Protein AF-A0A7C2SU42-F1 (afdb_monomer_lite)

pLDDT: mean 93.91, std 9.62, range [51.81, 98.5]

Secondary structure (DSSP, 8-state):
--PPPEEEEEE-SSHHHHHHHHHHTTTSEEEEEE-------

Foldseek 3Di:
DDAQAEDEQEAQPDPVSVVVVVVCVVRHDYDYDDDDPPDPD

Radius of gyration: 12.16 Å; chains: 1; bounding box: 39×8×27 Å

Sequence (41 aa):
MISKPLAVVAVSGGLDSCVTAAIASQDFVLAFAHINYGQRT

Structure (mmCIF, N/CA/C/O backbone):
data_AF-A0A7C2SU42-F1
#
_entry.id   AF-A0A7C2SU42-F1
#
loop_
_atom_site.group_PDB
_atom_site.id
_atom_site.type_symbol
_atom_site.label_atom_id
_atom_site.label_alt_id
_atom_site.label_comp_id
_atom_site.label_asym_id
_atom_site.label_entity_id
_atom_site.label_seq_id
_atom_site.pdbx_PDB_ins_code
_atom_site.Cartn_x
_atom_site.Cartn_y
_atom_site.Cartn_z
_atom_site.occupancy
_atom_site.B_iso_or_equiv
_atom_site.auth_seq_id
_atom_site.auth_comp_id
_atom_site.auth_asym_id
_atom_site.auth_atom_id
_atom_site.pdbx_PDB_model_num
ATOM 1 N N . MET A 1 1 ? -26.504 1.712 11.435 1.00 51.81 1 MET A N 1
ATOM 2 C CA . MET A 1 1 ? -25.128 1.176 11.392 1.00 51.81 1 MET A CA 1
ATOM 3 C C . MET A 1 1 ? -24.354 2.071 10.440 1.00 51.81 1 MET A C 1
ATOM 5 O O . MET A 1 1 ? -24.717 2.115 9.274 1.00 51.81 1 MET A O 1
ATOM 9 N N . ILE A 1 2 ? -23.425 2.891 10.932 1.00 59.16 2 ILE A N 1
ATOM 10 C CA . ILE A 1 2 ? -22.641 3.777 10.058 1.00 59.16 2 ILE A CA 1
ATOM 11 C C . ILE A 1 2 ? -21.533 2.915 9.459 1.00 59.16 2 ILE A C 1
ATOM 13 O O . ILE A 1 2 ? -20.702 2.390 10.197 1.00 59.16 2 ILE A O 1
ATOM 17 N N . SER A 1 3 ? -21.560 2.697 8.144 1.00 85.25 3 SER A N 1
ATOM 18 C CA . SER A 1 3 ? -20.446 2.046 7.460 1.00 85.25 3 SER A CA 1
ATOM 19 C C . SER A 1 3 ? -19.245 2.986 7.476 1.00 85.25 3 SER A C 1
ATOM 21 O O . SER A 1 3 ? -19.407 4.182 7.223 1.00 85.25 3 SER A O 1
ATOM 23 N N 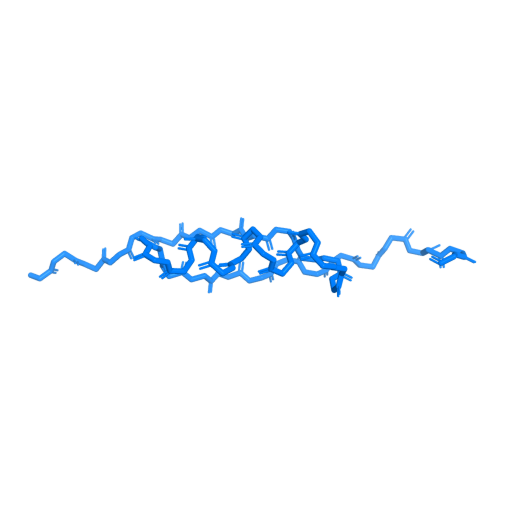. LYS A 1 4 ? -18.049 2.451 7.744 1.00 94.69 4 LYS A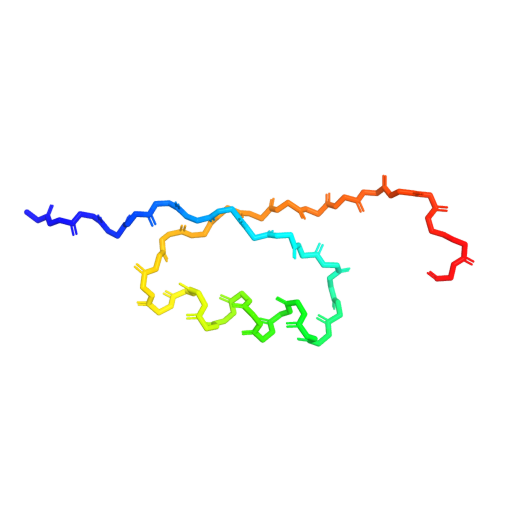 N 1
ATOM 24 C CA . LYS A 1 4 ? -16.799 3.205 7.593 1.00 94.69 4 LYS A CA 1
ATOM 25 C C . LYS A 1 4 ? -16.757 3.870 6.202 1.00 94.69 4 LYS A C 1
ATOM 27 O O . LYS A 1 4 ? -17.143 3.214 5.228 1.00 94.69 4 LYS A O 1
ATOM 32 N N . PRO A 1 5 ? -16.328 5.138 6.085 1.00 96.44 5 PRO A N 1
ATOM 33 C CA . PRO A 1 5 ? -16.204 5.796 4.789 1.00 96.44 5 PRO A CA 1
ATOM 34 C C . PRO A 1 5 ? -15.148 5.105 3.915 1.00 96.44 5 PRO A C 1
ATOM 36 O O . PRO A 1 5 ? -14.228 4.455 4.418 1.00 96.44 5 PRO A O 1
ATOM 39 N N . LEU A 1 6 ? -15.292 5.234 2.596 1.00 97.19 6 LEU A N 1
ATOM 40 C CA . LEU A 1 6 ? -14.325 4.711 1.633 1.00 97.19 6 LEU A CA 1
ATOM 41 C C . LEU A 1 6 ? -13.096 5.630 1.576 1.00 97.19 6 LEU A C 1
ATOM 43 O O . LEU A 1 6 ? -13.244 6.838 1.398 1.00 97.19 6 LEU A O 1
ATOM 47 N N . ALA A 1 7 ? -11.899 5.056 1.659 1.00 97.75 7 ALA A N 1
ATOM 48 C CA . ALA A 1 7 ? -10.637 5.744 1.413 1.00 97.75 7 ALA A CA 1
ATOM 49 C C . ALA A 1 7 ? -9.891 5.087 0.247 1.00 97.75 7 ALA A C 1
ATOM 51 O O . ALA A 1 7 ? -9.711 3.868 0.217 1.00 97.75 7 ALA A O 1
ATOM 52 N N . VAL A 1 8 ? -9.435 5.905 -0.703 1.00 97.94 8 VAL A N 1
ATOM 53 C CA . VAL A 1 8 ? -8.563 5.457 -1.794 1.00 97.94 8 VAL A CA 1
ATOM 54 C C . VAL A 1 8 ? -7.115 5.681 -1.374 1.00 97.94 8 VAL A C 1
ATOM 56 O O . VAL A 1 8 ? -6.712 6.817 -1.137 1.00 97.94 8 VAL A O 1
ATOM 59 N N . VAL A 1 9 ? -6.332 4.607 -1.282 1.00 97.81 9 VAL A N 1
ATOM 60 C CA . VAL A 1 9 ? -4.921 4.667 -0.877 1.00 97.81 9 VAL A CA 1
ATOM 61 C C . VAL A 1 9 ? -4.039 4.363 -2.080 1.00 97.81 9 VAL A C 1
ATOM 63 O O . VAL A 1 9 ? -4.157 3.298 -2.689 1.00 97.81 9 VAL A O 1
ATOM 66 N N . ALA A 1 10 ? -3.141 5.291 -2.413 1.00 97.69 10 ALA A N 1
ATOM 67 C CA . ALA A 1 10 ? -2.086 5.046 -3.386 1.00 97.69 10 ALA A CA 1
ATOM 68 C C . ALA A 1 10 ? -1.060 4.084 -2.776 1.00 97.69 10 ALA A C 1
ATOM 70 O O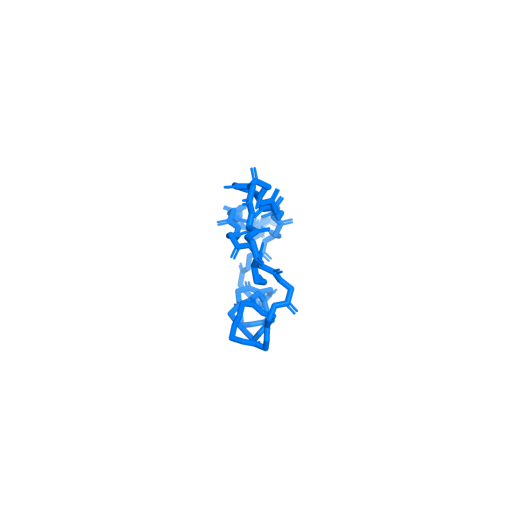 . ALA A 1 10 ? -0.364 4.429 -1.821 1.00 97.69 10 ALA A O 1
ATOM 71 N N . VAL A 1 11 ? -0.987 2.868 -3.308 1.00 97.31 11 VAL A N 1
ATOM 72 C CA . VAL A 1 11 ? -0.066 1.835 -2.826 1.00 97.31 11 VAL A CA 1
ATOM 73 C C . VAL A 1 11 ? 1.028 1.627 -3.857 1.00 97.31 11 VAL A C 1
ATOM 75 O O . VAL A 1 11 ? 0.735 1.497 -5.039 1.00 97.31 11 VAL A O 1
ATOM 78 N N . SER A 1 12 ? 2.291 1.611 -3.431 1.00 95.50 12 SER A N 1
ATOM 79 C CA . SER A 1 12 ? 3.424 1.264 -4.302 1.00 95.50 12 SER A CA 1
ATOM 80 C C . SER A 1 12 ? 3.876 -0.184 -4.115 1.00 95.50 12 SER A C 1
ATOM 82 O O . SER A 1 12 ? 4.554 -0.727 -4.982 1.00 95.50 12 SER A O 1
ATOM 84 N N . GLY A 1 13 ? 3.505 -0.799 -2.986 1.00 93.19 13 GLY A N 1
ATOM 85 C CA . GLY A 1 13 ? 4.038 -2.077 -2.510 1.00 93.19 13 GLY A CA 1
ATOM 86 C C . GLY A 1 13 ? 5.240 -1.919 -1.570 1.00 93.19 13 GLY A C 1
ATOM 87 O O . GLY A 1 13 ? 5.654 -2.890 -0.944 1.00 93.19 13 GLY A O 1
ATOM 88 N N . GLY A 1 14 ? 5.780 -0.703 -1.428 1.00 96.44 14 GLY A N 1
ATOM 89 C CA . GLY A 1 14 ? 6.822 -0.391 -0.448 1.00 96.44 14 GLY A CA 1
ATOM 90 C C . GLY A 1 14 ? 6.280 -0.290 0.981 1.00 96.44 14 GLY A C 1
ATOM 91 O O . GLY A 1 14 ? 5.091 -0.016 1.178 1.00 96.44 14 GLY A O 1
ATOM 92 N N . LEU A 1 15 ? 7.173 -0.462 1.967 1.00 98.19 15 LEU A N 1
ATOM 93 C CA . LEU A 1 15 ? 6.861 -0.469 3.404 1.00 98.19 15 LEU A CA 1
ATOM 94 C C . LEU A 1 15 ? 5.974 0.708 3.812 1.00 98.19 15 LEU A C 1
ATOM 96 O O . LEU A 1 15 ? 4.921 0.491 4.405 1.00 98.19 15 LEU A O 1
ATOM 100 N N . ASP A 1 16 ? 6.365 1.926 3.443 1.00 98.19 16 ASP A N 1
ATOM 101 C CA . ASP A 1 16 ? 5.656 3.144 3.836 1.00 98.19 16 ASP A CA 1
ATOM 102 C C . ASP A 1 16 ? 4.199 3.109 3.368 1.00 98.19 16 ASP A C 1
ATOM 104 O O . ASP A 1 16 ? 3.283 3.313 4.160 1.00 98.19 16 ASP A O 1
ATOM 108 N N . SER A 1 17 ? 3.969 2.734 2.104 1.00 97.50 17 SER A N 1
ATOM 109 C CA . SER A 1 17 ? 2.616 2.641 1.548 1.00 97.50 17 SER A CA 1
ATOM 110 C C . SER A 1 17 ? 1.772 1.544 2.211 1.00 97.50 17 SER A C 1
ATOM 112 O O . SER A 1 17 ? 0.574 1.733 2.427 1.00 97.50 17 SER A O 1
ATOM 114 N N . CYS A 1 18 ? 2.393 0.427 2.604 1.00 97.75 18 CYS A N 1
ATOM 115 C CA . CYS A 1 18 ? 1.726 -0.655 3.327 1.00 97.75 18 CYS A CA 1
ATOM 116 C C . CYS A 1 18 ? 1.372 -0.249 4.765 1.00 97.75 18 CYS A C 1
ATOM 118 O O . CYS A 1 18 ? 0.273 -0.546 5.230 1.00 97.75 18 CYS A O 1
ATOM 120 N N . VAL A 1 19 ? 2.262 0.463 5.462 1.00 98.50 19 VAL A N 1
ATOM 121 C CA . VAL A 1 19 ? 2.001 0.990 6.811 1.00 98.50 19 VAL A CA 1
ATOM 122 C C . VAL A 1 19 ? 0.906 2.054 6.765 1.00 98.50 19 VAL A C 1
ATOM 124 O O . VAL A 1 19 ? -0.018 2.006 7.575 1.00 98.50 19 VAL A O 1
ATOM 127 N N . THR A 1 20 ? 0.935 2.963 5.785 1.00 98.19 20 THR A N 1
ATOM 128 C CA . THR A 1 20 ? -0.153 3.926 5.560 1.00 98.19 20 THR A CA 1
ATOM 129 C C . THR A 1 20 ? -1.491 3.216 5.339 1.00 98.19 20 THR A C 1
ATOM 131 O O . THR A 1 20 ? -2.480 3.576 5.978 1.00 98.19 20 THR A O 1
ATOM 134 N N . ALA A 1 21 ? -1.534 2.177 4.496 1.00 98.31 21 ALA A N 1
ATOM 135 C CA . ALA A 1 21 ? -2.741 1.380 4.279 1.00 98.31 21 ALA A CA 1
ATOM 136 C C . ALA A 1 21 ? -3.217 0.681 5.567 1.00 98.31 21 ALA A C 1
ATOM 138 O O . ALA A 1 21 ? -4.408 0.702 5.874 1.00 98.31 21 ALA A O 1
ATOM 139 N N . ALA A 1 22 ? -2.302 0.115 6.358 1.00 98.25 22 ALA A N 1
ATOM 140 C CA . ALA A 1 22 ? -2.630 -0.526 7.630 1.00 98.25 22 ALA A CA 1
ATOM 141 C C . ALA A 1 22 ? -3.240 0.465 8.634 1.00 98.25 22 ALA A C 1
ATOM 143 O O . ALA A 1 22 ? -4.242 0.148 9.276 1.00 98.25 22 ALA A O 1
ATOM 144 N N . ILE A 1 23 ? -2.693 1.680 8.729 1.00 98.38 23 ILE A N 1
ATOM 145 C CA . ILE A 1 23 ? -3.248 2.749 9.568 1.00 98.38 23 ILE A CA 1
ATOM 146 C C . ILE A 1 23 ? -4.647 3.140 9.073 1.00 98.38 23 ILE A C 1
ATOM 148 O O . ILE A 1 23 ? -5.590 3.127 9.858 1.00 98.38 23 ILE A O 1
ATOM 152 N N . ALA A 1 24 ? -4.823 3.385 7.771 1.00 98.12 24 ALA A N 1
ATOM 153 C CA . ALA A 1 24 ? -6.121 3.756 7.203 1.00 98.12 24 ALA A CA 1
ATOM 154 C C . ALA A 1 24 ? -7.200 2.667 7.391 1.00 98.12 24 ALA A C 1
ATOM 156 O O . ALA A 1 24 ? -8.377 2.977 7.566 1.00 98.12 24 ALA A O 1
ATOM 157 N N . SER A 1 25 ? -6.828 1.384 7.410 1.00 97.69 25 SER A N 1
ATOM 158 C CA . SER A 1 25 ? -7.779 0.273 7.602 1.00 97.69 25 SER A CA 1
ATOM 159 C C . SER A 1 25 ? -8.517 0.310 8.953 1.00 97.69 25 SER A C 1
ATOM 161 O O . SER A 1 25 ? -9.596 -0.279 9.106 1.00 97.69 25 SER A O 1
ATOM 163 N N . GLN A 1 26 ? -7.960 1.026 9.936 1.00 97.75 26 GLN A N 1
ATOM 164 C CA . GLN A 1 26 ? -8.544 1.161 11.268 1.00 97.75 26 GLN A CA 1
ATOM 165 C C . GLN A 1 26 ? -9.863 1.937 11.217 1.00 97.75 26 GLN A C 1
ATOM 167 O O . GLN A 1 26 ? -10.828 1.523 11.860 1.00 97.75 26 GLN A O 1
ATOM 172 N N . ASP A 1 27 ? -9.972 2.931 10.334 1.00 97.62 27 ASP A N 1
ATOM 173 C CA . ASP A 1 27 ? -11.109 3.860 10.297 1.00 97.62 27 ASP A CA 1
ATOM 174 C C . ASP A 1 27 ? -11.905 3.823 8.982 1.00 97.62 27 ASP A C 1
ATOM 176 O O . ASP A 1 27 ? -13.055 4.264 8.944 1.00 97.62 27 ASP A O 1
ATOM 180 N N . PHE A 1 28 ? -11.350 3.229 7.918 1.00 98.19 28 PHE A N 1
ATOM 181 C CA . PHE A 1 28 ? -11.914 3.280 6.565 1.00 98.19 28 PHE A CA 1
ATOM 182 C C . PHE A 1 28 ? -12.107 1.895 5.930 1.00 98.19 28 PHE A C 1
ATOM 184 O O . PHE A 1 28 ? -11.428 0.925 6.270 1.00 98.19 28 PHE A O 1
ATOM 191 N N . VAL A 1 29 ? -13.024 1.809 4.959 1.00 97.94 29 VAL A N 1
ATOM 192 C CA . VAL A 1 29 ? -12.996 0.746 3.939 1.00 97.94 29 VAL A CA 1
ATOM 193 C C . VAL A 1 29 ? -11.994 1.173 2.875 1.00 97.94 29 VAL A C 1
ATOM 195 O O . VAL A 1 29 ? -12.059 2.303 2.396 1.00 97.94 29 VAL A O 1
ATOM 198 N N . LEU A 1 30 ? -11.065 0.297 2.504 1.00 97.81 30 LEU A N 1
ATOM 199 C CA . LEU A 1 30 ? -9.983 0.666 1.596 1.00 97.81 30 LEU A CA 1
ATOM 200 C C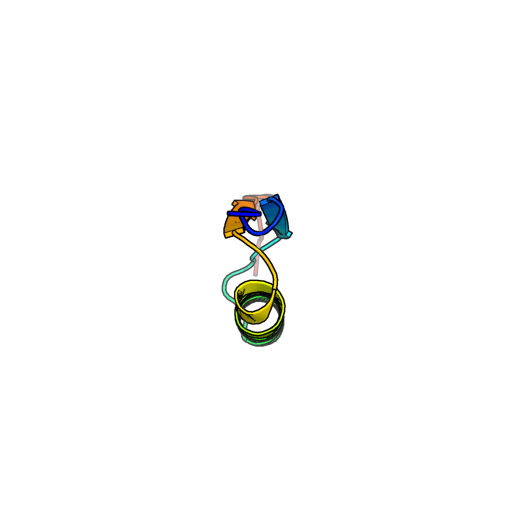 . LEU A 1 30 ? -10.273 0.254 0.154 1.00 97.81 30 LEU A C 1
ATOM 202 O O . LEU A 1 30 ? -10.693 -0.870 -0.111 1.00 97.81 30 LEU A O 1
ATOM 206 N N . ALA A 1 31 ? -9.967 1.157 -0.772 1.00 98.31 31 ALA A N 1
ATOM 207 C CA . ALA A 1 31 ? -9.737 0.864 -2.179 1.00 98.31 31 ALA A CA 1
ATOM 208 C C . ALA A 1 31 ? -8.280 1.202 -2.512 1.00 98.31 31 ALA A C 1
ATOM 210 O O . ALA A 1 31 ? -7.783 2.269 -2.151 1.00 98.31 31 ALA A O 1
ATOM 211 N N . PHE A 1 32 ? -7.581 0.302 -3.197 1.00 98.12 32 PHE A N 1
ATOM 212 C CA . PHE A 1 32 ? -6.174 0.504 -3.530 1.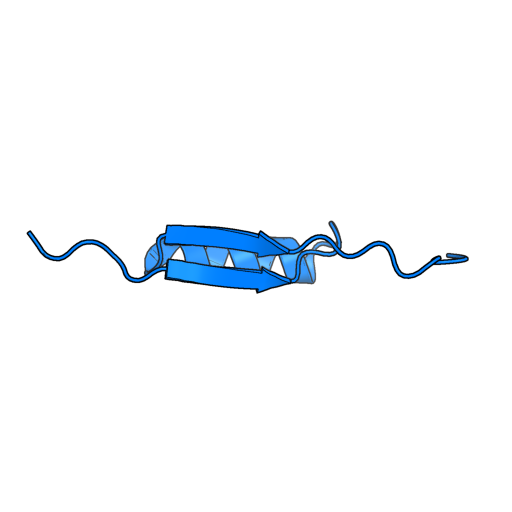00 98.12 32 PHE A CA 1
ATOM 213 C C . PHE A 1 32 ? -5.996 1.031 -4.947 1.00 98.12 32 PHE A C 1
ATOM 215 O O . PHE A 1 32 ? -6.534 0.479 -5.903 1.00 98.12 32 PHE A O 1
ATOM 222 N N . ALA A 1 33 ? -5.190 2.083 -5.066 1.00 97.56 33 ALA A N 1
ATOM 223 C CA . ALA A 1 33 ? -4.700 2.605 -6.327 1.00 97.56 33 ALA A CA 1
ATOM 224 C C . ALA A 1 33 ? -3.223 2.223 -6.473 1.00 97.56 33 ALA A C 1
ATOM 226 O O . ALA A 1 33 ? -2.337 2.905 -5.958 1.00 97.56 33 ALA A O 1
ATOM 227 N N . HIS A 1 34 ? -2.958 1.115 -7.164 1.00 95.62 34 HIS A N 1
ATOM 228 C CA . HIS A 1 34 ? -1.605 0.756 -7.586 1.00 95.62 34 HIS A CA 1
ATOM 229 C C . HIS A 1 34 ? -1.383 1.288 -8.996 1.00 95.62 34 HIS A C 1
ATOM 231 O O . HIS A 1 34 ? -2.068 0.890 -9.937 1.00 95.62 34 HIS A O 1
ATOM 237 N N . ILE A 1 35 ? -0.470 2.244 -9.130 1.00 95.25 35 ILE A N 1
ATOM 238 C CA . ILE A 1 35 ? -0.244 2.960 -10.383 1.00 95.25 35 ILE A CA 1
ATOM 239 C C . ILE A 1 35 ? 1.038 2.426 -11.004 1.00 95.25 35 ILE A C 1
ATOM 241 O O . ILE A 1 35 ? 2.100 2.502 -10.392 1.00 95.25 35 ILE A O 1
ATOM 245 N N . ASN A 1 36 ? 0.945 1.934 -12.237 1.00 93.56 36 ASN A N 1
ATOM 246 C CA . ASN A 1 36 ? 2.118 1.676 -13.059 1.00 93.56 36 ASN A CA 1
ATOM 247 C C . ASN A 1 36 ? 2.497 2.969 -13.788 1.00 93.56 36 ASN A C 1
ATOM 249 O O . ASN A 1 36 ? 1.786 3.400 -14.694 1.00 93.56 36 ASN A O 1
ATOM 253 N N . TYR A 1 37 ? 3.606 3.586 -13.387 1.00 92.12 37 TYR A N 1
ATOM 254 C CA . TYR A 1 37 ? 4.130 4.804 -14.014 1.00 92.12 37 TYR A CA 1
ATOM 255 C C . TYR A 1 37 ? 5.409 4.551 -14.829 1.00 92.12 37 TYR A C 1
ATOM 257 O O . TYR A 1 37 ? 6.171 5.478 -15.091 1.00 92.12 37 TYR A O 1
ATOM 265 N N . GLY A 1 38 ? 5.648 3.301 -15.252 1.00 94.69 38 GLY A N 1
ATOM 266 C CA . GLY A 1 38 ? 6.818 2.936 -16.057 1.00 94.69 38 GLY A CA 1
ATOM 267 C C . GLY A 1 38 ? 8.129 3.037 -15.276 1.00 94.69 38 GLY A C 1
ATOM 268 O O . GLY A 1 38 ? 9.138 3.506 -15.805 1.00 94.69 38 GLY A O 1
ATOM 269 N N . GLN A 1 39 ? 8.100 2.639 -14.002 1.00 90.88 39 GLN A N 1
ATOM 270 C CA . GLN A 1 39 ? 9.258 2.682 -13.111 1.00 90.88 39 GLN A CA 1
ATOM 271 C C . GLN A 1 39 ? 10.442 1.924 -13.711 1.00 90.88 39 GLN A C 1
ATOM 273 O O . GLN A 1 39 ? 10.316 0.771 -14.117 1.00 90.88 39 GLN A O 1
ATOM 278 N N . ARG A 1 40 ? 11.602 2.584 -13.766 1.00 90.88 40 ARG A N 1
ATOM 279 C CA . ARG A 1 40 ? 12.866 1.984 -14.234 1.00 90.88 40 ARG A CA 1
ATOM 280 C C . ARG A 1 40 ? 13.665 1.337 -13.100 1.00 90.88 40 ARG A C 1
ATOM 282 O O . ARG A 1 40 ? 14.684 0.708 -13.368 1.00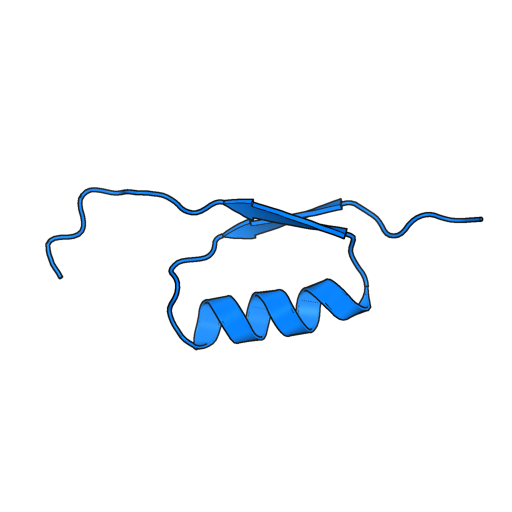 90.88 40 ARG A O 1
ATOM 289 N N . THR A 1 41 ? 13.219 1.555 -11.867 1.00 76.75 41 THR A N 1
ATOM 290 C CA . THR A 1 41 ? 13.803 1.096 -10.604 1.00 76.75 41 THR A CA 1
ATOM 291 C C . THR A 1 41 ? 12.714 0.468 -9.763 1.00 76.75 41 THR A C 1
ATOM 293 O O . THR A 1 41 ? 11.651 1.128 -9.660 1.00 76.75 41 THR A O 1
#